Protein AF-A0A3D0FSX8-F1 (afdb_monomer)

Structure (mmCIF, N/CA/C/O backbone):
data_AF-A0A3D0FSX8-F1
#
_entry.id   AF-A0A3D0FSX8-F1
#
loop_
_atom_site.group_PDB
_atom_site.id
_atom_site.type_symbol
_atom_site.label_atom_id
_atom_site.label_alt_id
_atom_site.label_comp_id
_atom_site.label_asym_id
_atom_site.label_entity_id
_atom_site.label_seq_id
_atom_site.pdbx_PDB_ins_code
_atom_site.Cartn_x
_atom_site.Cartn_y
_atom_site.Cartn_z
_atom_site.occupancy
_atom_site.B_iso_or_equiv
_atom_site.auth_seq_id
_atom_site.auth_comp_id
_atom_site.auth_asym_id
_atom_site.auth_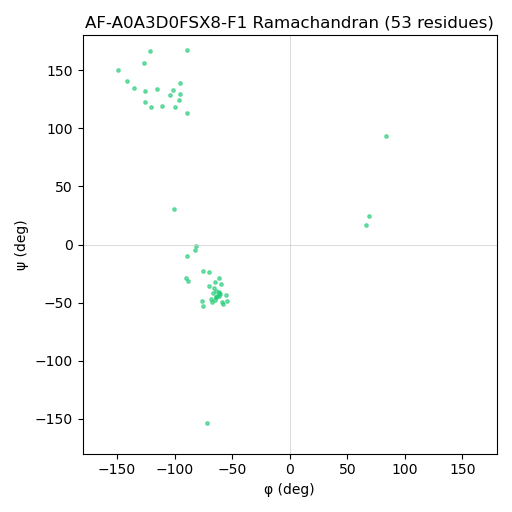atom_id
_atom_site.pdbx_PDB_model_num
ATOM 1 N N . MET A 1 1 ? -5.974 -9.292 10.368 1.00 95.69 1 MET A N 1
ATOM 2 C CA . MET A 1 1 ? -5.545 -10.105 9.210 1.00 95.69 1 MET A CA 1
ATOM 3 C C . MET A 1 1 ? -4.364 -9.420 8.551 1.00 95.69 1 MET A C 1
ATOM 5 O O . MET A 1 1 ? -4.408 -8.198 8.439 1.00 95.69 1 MET A O 1
ATOM 9 N N . THR A 1 2 ? -3.356 -10.178 8.130 1.00 97.44 2 THR A N 1
ATOM 10 C CA . THR A 1 2 ? -2.266 -9.662 7.290 1.00 97.44 2 THR A CA 1
ATOM 11 C C . THR A 1 2 ? -2.605 -9.951 5.835 1.00 97.44 2 THR A C 1
ATOM 13 O O . THR A 1 2 ? -2.980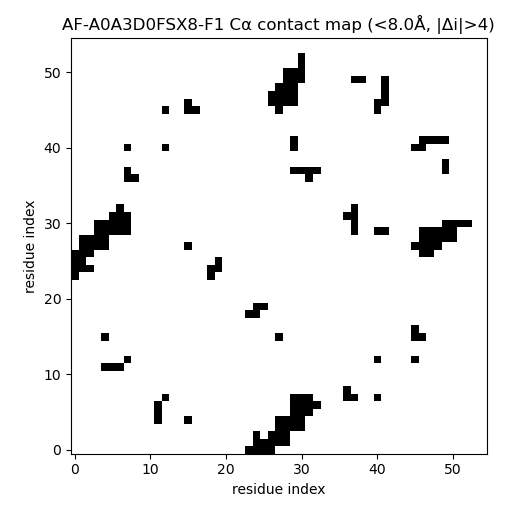 -11.077 5.512 1.00 97.44 2 THR A O 1
ATOM 16 N N . VAL A 1 3 ? -2.533 -8.938 4.975 1.00 98.00 3 VAL A N 1
ATOM 17 C CA . VAL A 1 3 ? -2.814 -9.062 3.540 1.00 98.00 3 VAL A CA 1
ATOM 18 C C . VAL A 1 3 ? -1.624 -8.539 2.755 1.00 98.00 3 VAL A C 1
ATOM 20 O O . VAL A 1 3 ? -1.172 -7.429 3.011 1.00 98.00 3 VAL A O 1
ATOM 23 N N . THR A 1 4 ? -1.166 -9.300 1.768 1.00 97.94 4 THR A N 1
ATOM 24 C CA . THR A 1 4 ? -0.139 -8.848 0.824 1.00 97.94 4 THR A CA 1
ATOM 25 C C . THR A 1 4 ? -0.790 -8.435 -0.491 1.00 97.94 4 THR A C 1
ATOM 27 O O . THR A 1 4 ? -1.627 -9.163 -1.027 1.00 97.94 4 THR A O 1
ATOM 30 N N . ILE A 1 5 ? -0.411 -7.272 -1.017 1.00 97.62 5 ILE A N 1
ATOM 31 C CA . ILE A 1 5 ? -0.840 -6.774 -2.326 1.00 97.62 5 ILE A CA 1
ATOM 32 C C . ILE A 1 5 ? 0.355 -6.777 -3.272 1.00 97.62 5 ILE A C 1
ATOM 34 O O . ILE A 1 5 ? 1.338 -6.077 -3.040 1.00 97.62 5 ILE A O 1
ATOM 38 N N . ILE A 1 6 ? 0.235 -7.541 -4.357 1.00 96.94 6 ILE A N 1
ATOM 39 C CA . ILE A 1 6 ? 1.224 -7.607 -5.435 1.00 96.94 6 ILE A CA 1
ATOM 40 C C . ILE A 1 6 ? 0.737 -6.720 -6.585 1.00 96.94 6 ILE A C 1
ATOM 42 O O . ILE A 1 6 ? -0.328 -6.962 -7.154 1.00 96.94 6 ILE A O 1
ATOM 46 N N . GLY A 1 7 ? 1.517 -5.691 -6.911 1.00 96.75 7 GLY A N 1
ATOM 47 C CA . GLY A 1 7 ? 1.151 -4.606 -7.819 1.00 96.75 7 GLY A CA 1
ATOM 48 C C . GLY A 1 7 ? 0.354 -3.518 -7.099 1.00 96.75 7 GLY A C 1
ATOM 49 O O . GLY A 1 7 ? -0.872 -3.580 -7.024 1.00 96.75 7 GLY A O 1
ATOM 50 N N . ILE A 1 8 ? 1.038 -2.482 -6.611 1.00 95.81 8 ILE A N 1
ATOM 51 C CA . ILE A 1 8 ? 0.490 -1.404 -5.770 1.00 95.81 8 ILE A CA 1
ATOM 52 C C . ILE A 1 8 ? 0.206 -0.131 -6.591 1.00 95.81 8 ILE A C 1
ATOM 54 O O . ILE A 1 8 ? 0.259 0.993 -6.095 1.00 95.81 8 ILE A O 1
ATOM 58 N N . GLY A 1 9 ? -0.130 -0.303 -7.872 1.00 92.25 9 GLY A N 1
ATOM 59 C CA . GLY A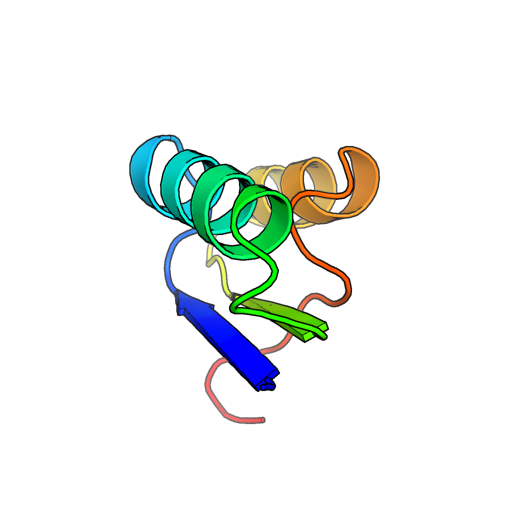 1 9 ? -0.641 0.768 -8.728 1.00 92.25 9 GLY A CA 1
ATOM 60 C C . GLY A 1 9 ? -2.076 1.181 -8.369 1.00 92.25 9 GLY A C 1
ATOM 61 O O . GLY A 1 9 ? -2.551 0.983 -7.253 1.00 92.25 9 GLY A O 1
ATOM 62 N N . LEU A 1 10 ? -2.824 1.710 -9.342 1.00 94.31 10 LEU A N 1
ATOM 63 C CA . LEU A 1 10 ? -4.184 2.225 -9.110 1.00 94.31 10 LEU A CA 1
ATOM 64 C C . LEU A 1 10 ? -5.137 1.191 -8.481 1.00 94.31 10 LEU A C 1
ATOM 66 O O . LEU A 1 10 ? -5.884 1.524 -7.562 1.00 94.31 10 LEU A O 1
ATOM 70 N N . ILE A 1 11 ? -5.107 -0.060 -8.955 1.00 96.38 11 ILE A N 1
ATOM 71 C CA . ILE A 1 11 ? -6.006 -1.120 -8.473 1.00 96.38 11 ILE A CA 1
ATOM 72 C C . ILE A 1 11 ? -5.562 -1.627 -7.099 1.00 96.38 11 ILE A C 1
ATOM 74 O O . ILE A 1 11 ? -6.364 -1.621 -6.166 1.00 96.38 11 ILE A O 1
ATOM 78 N N . GLY A 1 12 ? -4.295 -2.026 -6.954 1.00 96.94 12 GLY A N 1
ATOM 79 C CA . GLY A 1 12 ? -3.770 -2.527 -5.683 1.00 96.94 12 GLY A CA 1
ATOM 80 C C . GLY A 1 12 ? -3.839 -1.486 -4.570 1.00 96.94 12 GLY A C 1
ATOM 81 O O . GLY A 1 12 ? -4.291 -1.793 -3.472 1.00 96.94 12 GLY A O 1
ATOM 82 N N . GLY A 1 13 ? -3.506 -0.229 -4.874 1.00 96.56 13 GLY A N 1
ATOM 83 C CA . GLY A 1 13 ? -3.654 0.888 -3.942 1.00 96.56 13 GLY A CA 1
ATOM 84 C C . GLY A 1 13 ? -5.108 1.117 -3.517 1.00 96.56 13 GLY A C 1
ATOM 85 O O . GLY A 1 13 ? -5.385 1.265 -2.328 1.00 96.56 13 GLY A O 1
ATOM 86 N N . SER A 1 14 ? -6.059 1.074 -4.458 1.00 97.81 14 SER A N 1
ATOM 87 C CA . SER A 1 14 ? -7.491 1.207 -4.134 1.00 97.81 14 SER A CA 1
ATOM 88 C C . SER A 1 14 ? -7.992 0.053 -3.262 1.00 97.81 14 SER A C 1
ATOM 90 O O . SER A 1 14 ? -8.736 0.277 -2.307 1.00 97.81 14 SER A O 1
ATOM 92 N N . ALA A 1 15 ? -7.542 -1.174 -3.538 1.00 98.12 15 ALA A N 1
ATOM 93 C CA . ALA A 1 15 ? -7.856 -2.335 -2.713 1.00 98.12 15 ALA A CA 1
ATOM 94 C C . ALA A 1 15 ? -7.283 -2.197 -1.293 1.00 98.12 15 ALA A C 1
ATOM 96 O O . ALA A 1 15 ? -8.004 -2.439 -0.327 1.00 98.12 15 ALA A O 1
ATOM 97 N N . ALA A 1 16 ? -6.032 -1.746 -1.149 1.00 98.06 16 ALA A N 1
ATOM 98 C CA . ALA A 1 16 ? -5.409 -1.468 0.148 1.00 98.06 16 ALA A CA 1
ATOM 99 C C . ALA A 1 16 ? -6.254 -0.504 0.996 1.00 98.06 16 ALA A C 1
ATOM 101 O O . ALA A 1 16 ? -6.552 -0.780 2.162 1.00 98.06 16 ALA A O 1
ATOM 102 N N . ILE A 1 17 ? -6.692 0.602 0.385 1.00 97.75 17 ILE A N 1
ATOM 103 C CA . ILE A 1 17 ? -7.532 1.611 1.039 1.00 97.75 17 ILE A CA 1
ATOM 104 C C . ILE A 1 17 ? -8.840 0.987 1.530 1.00 9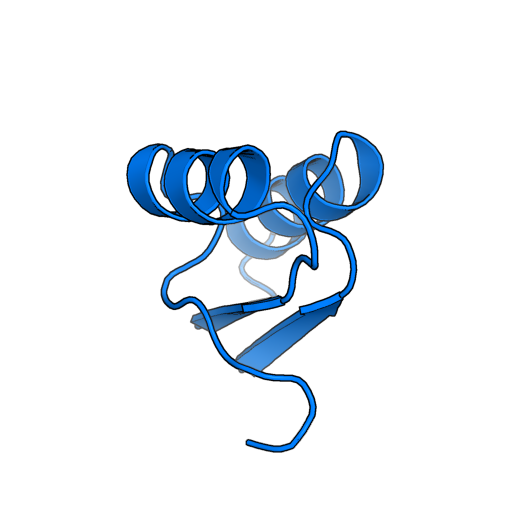7.75 17 ILE A C 1
ATOM 106 O O . ILE A 1 17 ? -9.214 1.172 2.690 1.00 97.75 17 ILE A O 1
ATOM 110 N N . ASP A 1 18 ? -9.535 0.249 0.668 1.00 98.25 18 ASP A N 1
ATOM 111 C CA . ASP A 1 18 ? -10.829 -0.343 1.003 1.00 98.25 18 ASP A CA 1
ATOM 112 C C . ASP A 1 18 ? -10.713 -1.425 2.081 1.00 98.25 18 ASP A C 1
ATOM 114 O O . ASP A 1 18 ? -11.521 -1.453 3.014 1.00 98.25 18 ASP A O 1
ATOM 118 N N . LEU A 1 19 ? -9.690 -2.282 2.005 1.00 98.06 19 LEU A N 1
ATOM 119 C CA . LEU A 1 19 ? -9.425 -3.322 3.003 1.00 98.06 19 LEU A CA 1
ATOM 120 C C . LEU A 1 19 ? -9.148 -2.722 4.385 1.00 98.06 19 LEU A C 1
ATOM 122 O O . LEU A 1 19 ? -9.661 -3.230 5.387 1.00 98.06 19 LEU A O 1
ATOM 126 N N . ARG A 1 20 ? -8.387 -1.622 4.437 1.00 96.69 20 ARG A N 1
ATOM 127 C CA . ARG A 1 20 ? -8.102 -0.884 5.673 1.00 96.69 20 ARG A CA 1
ATOM 128 C C . ARG A 1 20 ? -9.356 -0.207 6.219 1.00 96.69 20 ARG A C 1
ATOM 130 O O . ARG A 1 20 ? -9.704 -0.403 7.379 1.00 96.69 20 ARG A O 1
ATOM 137 N N . LYS A 1 21 ? -10.090 0.532 5.378 1.00 97.88 21 LYS A N 1
ATOM 138 C CA . LYS A 1 21 ? -11.324 1.241 5.772 1.00 97.88 21 LYS A CA 1
ATOM 139 C C . LYS A 1 21 ? -12.408 0.309 6.306 1.00 97.88 21 LYS A C 1
ATOM 141 O O . LYS A 1 21 ? -13.157 0.694 7.196 1.00 97.88 21 LYS A O 1
ATOM 146 N N . ARG A 1 22 ? -12.497 -0.908 5.769 1.00 97.88 22 ARG A N 1
ATOM 147 C CA . ARG A 1 22 ? -13.463 -1.926 6.208 1.00 97.88 22 ARG A CA 1
ATOM 148 C C . ARG A 1 22 ? -13.009 -2.685 7.460 1.00 97.88 22 ARG A C 1
ATOM 150 O O . ARG A 1 22 ? -13.734 -3.564 7.913 1.00 97.88 22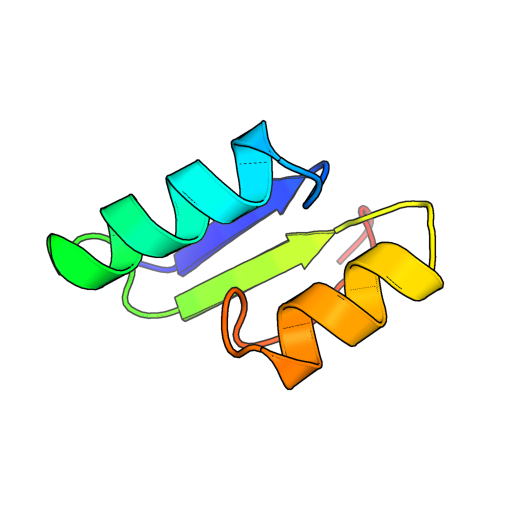 ARG A O 1
ATOM 157 N N . GLY A 1 23 ? -11.825 -2.382 7.999 1.00 97.44 23 GLY A N 1
ATOM 158 C CA . GLY A 1 23 ? -11.249 -3.079 9.151 1.00 97.44 23 GLY A CA 1
ATOM 159 C C . GLY A 1 23 ? -10.888 -4.538 8.866 1.00 97.44 23 GLY A C 1
ATOM 160 O O . GLY A 1 23 ? -10.718 -5.320 9.798 1.00 97.44 23 GLY A O 1
ATOM 161 N N . PHE A 1 24 ? -10.797 -4.928 7.591 1.00 98.00 24 PHE A N 1
ATOM 162 C CA . PHE A 1 24 ? -10.495 -6.304 7.210 1.00 98.00 24 PHE A CA 1
ATOM 163 C C . PHE A 1 24 ? -9.008 -6.605 7.402 1.00 98.00 24 PHE A C 1
ATOM 165 O O . PHE A 1 24 ? -8.644 -7.606 8.022 1.00 98.00 24 PHE A O 1
ATOM 172 N N . ALA A 1 25 ? -8.145 -5.723 6.893 1.00 98.06 25 ALA A N 1
ATOM 173 C CA . ALA A 1 25 ? -6.700 -5.848 7.019 1.00 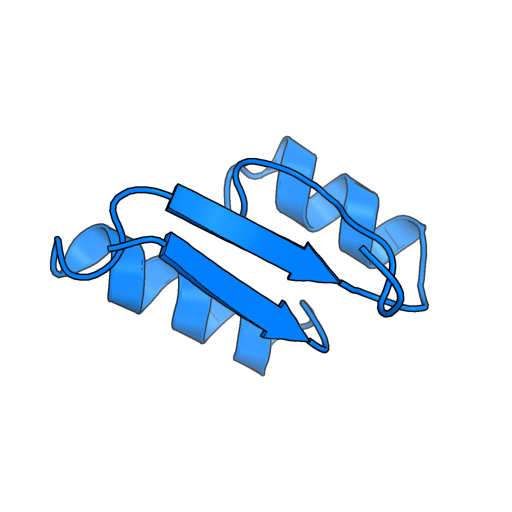98.06 25 ALA A CA 1
ATOM 174 C C . ALA A 1 25 ? -6.193 -5.020 8.206 1.00 98.06 25 ALA A C 1
ATOM 176 O O . ALA A 1 25 ? -6.428 -3.817 8.280 1.00 98.06 25 ALA A O 1
ATOM 177 N N . ALA A 1 26 ? -5.491 -5.689 9.121 1.00 97.25 26 ALA A N 1
ATOM 178 C CA . ALA A 1 26 ? -4.785 -5.059 10.236 1.00 97.25 26 ALA A CA 1
ATOM 179 C C . ALA A 1 26 ? -3.360 -4.659 9.835 1.00 97.25 26 ALA A C 1
ATOM 181 O O . ALA A 1 26 ? -2.844 -3.665 10.329 1.00 97.25 26 ALA A O 1
ATOM 182 N N . THR A 1 27 ? -2.761 -5.430 8.925 1.00 98.06 27 THR A N 1
ATOM 183 C CA . THR A 1 27 ? -1.453 -5.164 8.330 1.00 98.06 27 THR A CA 1
ATOM 184 C C . THR A 1 27 ? -1.554 -5.398 6.832 1.00 98.06 27 THR A C 1
ATOM 186 O O . THR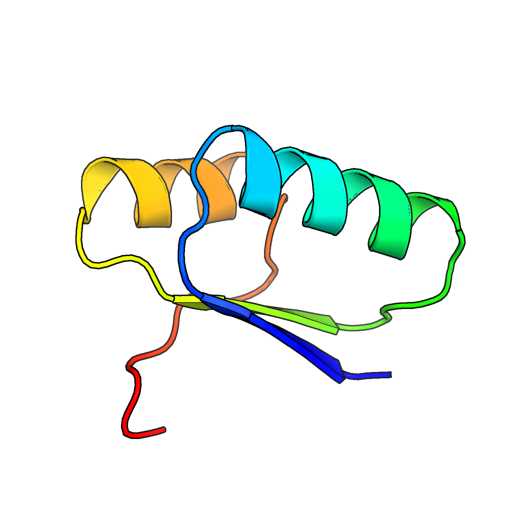 A 1 27 ? -2.145 -6.393 6.399 1.00 98.06 27 THR A O 1
ATOM 189 N N . ILE A 1 28 ? -1.005 -4.481 6.046 1.00 98.56 28 ILE A N 1
ATOM 190 C CA . ILE A 1 28 ? -0.942 -4.570 4.593 1.00 98.56 28 ILE A CA 1
ATOM 191 C C . ILE A 1 28 ? 0.523 -4.548 4.170 1.00 98.56 28 ILE A C 1
ATOM 193 O O . ILE A 1 28 ? 1.214 -3.559 4.391 1.00 98.56 28 ILE A O 1
ATO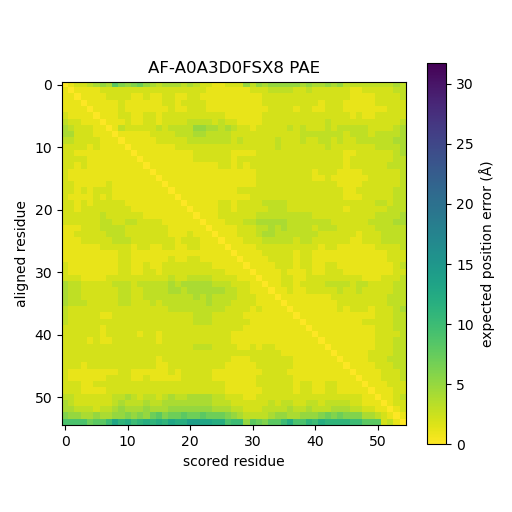M 197 N N . LEU A 1 29 ? 0.971 -5.627 3.537 1.00 98.25 29 LEU A N 1
ATOM 198 C CA . LEU A 1 29 ? 2.288 -5.736 2.918 1.00 98.25 29 LEU A CA 1
ATOM 199 C C . LEU A 1 29 ? 2.169 -5.396 1.431 1.00 98.25 29 LEU A C 1
ATOM 201 O O . LEU A 1 29 ? 1.197 -5.780 0.774 1.00 98.25 29 LEU A O 1
ATOM 205 N N . GLY A 1 30 ? 3.135 -4.660 0.898 1.00 97.56 30 GLY A N 1
ATOM 206 C CA . GLY A 1 30 ? 3.158 -4.236 -0.494 1.00 97.56 30 GLY A CA 1
ATOM 207 C C . GLY A 1 30 ? 4.324 -4.838 -1.261 1.00 97.56 30 GLY A C 1
ATOM 208 O O . GLY A 1 30 ? 5.460 -4.775 -0.808 1.00 97.56 30 GLY A O 1
ATOM 209 N N . ILE A 1 31 ? 4.056 -5.348 -2.460 1.00 97.75 31 ILE A N 1
ATOM 210 C CA . ILE A 1 31 ? 5.084 -5.776 -3.411 1.00 97.75 31 ILE A CA 1
ATOM 211 C C . ILE A 1 31 ? 4.831 -5.057 -4.733 1.00 97.75 31 ILE A C 1
ATOM 213 O O . ILE A 1 31 ? 3.756 -5.188 -5.319 1.00 97.75 31 ILE A O 1
ATOM 217 N N . ASP A 1 32 ? 5.814 -4.311 -5.227 1.00 96.69 32 ASP A N 1
ATOM 218 C CA . ASP A 1 32 ? 5.783 -3.721 -6.565 1.00 96.69 32 ASP A CA 1
ATOM 219 C C . ASP A 1 32 ? 7.174 -3.790 -7.199 1.00 96.69 32 ASP A C 1
ATOM 221 O O . ASP A 1 32 ? 8.185 -3.581 -6.527 1.00 96.69 32 ASP A O 1
ATOM 225 N N . ASN A 1 33 ? 7.228 -4.072 -8.500 1.00 94.94 33 ASN A N 1
ATOM 226 C CA . ASN A 1 33 ? 8.488 -4.096 -9.242 1.00 94.94 33 ASN A CA 1
ATOM 227 C C . ASN A 1 33 ? 9.007 -2.679 -9.527 1.00 94.94 33 ASN A C 1
ATOM 229 O O . ASN A 1 33 ? 10.206 -2.491 -9.746 1.00 94.94 33 ASN A O 1
ATOM 233 N N . ASP A 1 34 ? 8.122 -1.678 -9.528 1.00 95.50 34 ASP A N 1
ATOM 234 C CA . ASP A 1 34 ? 8.495 -0.276 -9.640 1.00 95.50 34 ASP A CA 1
ATOM 235 C C . ASP A 1 34 ? 8.747 0.323 -8.249 1.00 95.50 34 ASP A C 1
ATOM 237 O O . ASP A 1 34 ? 7.839 0.523 -7.436 1.00 95.50 34 ASP A O 1
ATOM 241 N N . LYS A 1 35 ? 10.010 0.676 -7.988 1.00 94.56 35 LYS A N 1
ATOM 242 C CA . LYS A 1 35 ? 10.438 1.281 -6.721 1.00 94.56 35 LYS A CA 1
ATOM 243 C C . LYS A 1 35 ? 9.765 2.623 -6.439 1.00 94.56 35 LYS A C 1
ATOM 245 O O . LYS A 1 35 ? 9.622 2.985 -5.274 1.00 94.56 35 LYS A O 1
ATOM 250 N N . ILE A 1 36 ? 9.386 3.384 -7.466 1.00 95.62 36 ILE A N 1
ATOM 251 C CA . ILE A 1 36 ? 8.690 4.662 -7.291 1.00 95.62 36 ILE A CA 1
ATOM 252 C C . ILE A 1 36 ? 7.291 4.393 -6.739 1.00 95.62 36 ILE A C 1
ATOM 254 O O . ILE A 1 36 ? 6.912 5.002 -5.739 1.00 95.62 36 ILE A O 1
ATOM 258 N N . ASN A 1 37 ? 6.566 3.433 -7.320 1.00 95.00 37 ASN A N 1
ATOM 259 C CA . ASN A 1 37 ? 5.236 3.046 -6.844 1.00 95.00 37 ASN A CA 1
ATOM 260 C C . ASN A 1 37 ? 5.291 2.459 -5.431 1.00 95.00 37 ASN A C 1
ATOM 262 O O . ASN A 1 37 ? 4.511 2.873 -4.575 1.00 95.00 37 ASN A O 1
ATOM 266 N N . ALA A 1 38 ? 6.242 1.559 -5.160 1.00 95.94 38 ALA A N 1
ATOM 267 C CA . ALA A 1 38 ? 6.429 0.966 -3.836 1.00 95.94 38 ALA A CA 1
ATOM 268 C C . ALA A 1 38 ? 6.675 2.033 -2.753 1.00 95.94 38 ALA A C 1
ATOM 270 O O . ALA A 1 38 ? 5.970 2.087 -1.744 1.00 95.94 38 ALA A O 1
ATOM 271 N N . ASN A 1 39 ? 7.625 2.943 -2.989 1.00 96.25 39 ASN A N 1
ATOM 272 C CA . ASN A 1 39 ? 7.935 4.013 -2.039 1.00 96.25 39 ASN A CA 1
ATOM 273 C C . ASN A 1 39 ? 6.776 5.001 -1.872 1.00 96.25 39 ASN A C 1
ATOM 275 O O . ASN A 1 39 ? 6.529 5.474 -0.760 1.00 96.25 39 ASN A O 1
ATOM 279 N N . ALA A 1 40 ? 6.055 5.312 -2.953 1.00 96.44 40 ALA A N 1
ATOM 280 C CA . ALA A 1 40 ? 4.870 6.157 -2.888 1.00 96.44 40 ALA A CA 1
ATOM 281 C C . ALA A 1 40 ? 3.769 5.496 -2.050 1.00 96.44 40 ALA A C 1
ATOM 283 O O . ALA A 1 40 ? 3.201 6.149 -1.178 1.00 96.44 40 ALA A O 1
ATOM 284 N N . ALA A 1 41 ? 3.504 4.203 -2.252 1.00 97.19 41 ALA A N 1
ATOM 285 C CA . ALA A 1 41 ? 2.499 3.464 -1.495 1.00 97.19 41 ALA A CA 1
ATOM 286 C C . ALA A 1 41 ? 2.804 3.428 0.008 1.00 97.19 41 ALA A C 1
ATOM 288 O O . ALA A 1 41 ? 1.898 3.650 0.814 1.00 97.19 41 ALA A O 1
ATOM 289 N N . LEU A 1 42 ? 4.070 3.213 0.377 1.00 97.81 42 LEU A N 1
ATOM 290 C CA . LEU A 1 42 ? 4.513 3.260 1.770 1.00 97.81 42 LEU A CA 1
ATOM 291 C C . LEU A 1 42 ? 4.377 4.676 2.355 1.00 97.81 42 LEU A C 1
ATOM 293 O O . LEU A 1 42 ? 3.792 4.861 3.417 1.00 97.81 42 LEU A O 1
ATOM 297 N N . SER A 1 43 ? 4.849 5.695 1.630 1.00 97.62 43 SER A N 1
ATOM 298 C CA . SER A 1 43 ? 4.817 7.096 2.087 1.00 97.62 43 SER A CA 1
ATOM 299 C C . SER A 1 43 ? 3.394 7.644 2.238 1.00 97.62 43 SER A C 1
ATOM 301 O O . SER A 1 43 ? 3.135 8.477 3.102 1.00 97.62 43 SER A O 1
ATOM 303 N N . LEU A 1 44 ? 2.465 7.178 1.400 1.00 96.75 44 LEU A N 1
ATOM 304 C CA . LEU A 1 44 ? 1.043 7.521 1.461 1.00 96.75 44 LEU A CA 1
ATOM 305 C C . LEU A 1 44 ? 0.266 6.678 2.488 1.00 96.75 44 LEU A C 1
ATOM 307 O O . LEU A 1 44 ? -0.926 6.915 2.685 1.00 96.75 44 LEU A O 1
ATOM 311 N N . GLY A 1 45 ? 0.908 5.696 3.131 1.00 96.62 45 GLY A N 1
ATOM 312 C CA . GLY A 1 45 ? 0.279 4.811 4.112 1.00 96.62 45 GLY A CA 1
ATOM 313 C C . GLY A 1 45 ? -0.750 3.844 3.517 1.00 96.62 45 GLY A C 1
ATOM 314 O O . GLY A 1 45 ? -1.670 3.420 4.221 1.00 96.62 45 GLY A O 1
ATOM 315 N N . LEU A 1 46 ? -0.630 3.519 2.222 1.00 97.31 46 LEU A N 1
ATOM 316 C CA . LEU A 1 46 ? -1.458 2.499 1.563 1.00 97.31 46 LEU A CA 1
ATOM 317 C C . LEU A 1 46 ? -1.089 1.096 2.056 1.00 97.31 46 LEU A C 1
ATOM 319 O O . LEU A 1 46 ? -1.957 0.238 2.218 1.00 97.31 46 LEU A O 1
ATOM 323 N N . VAL A 1 47 ? 0.199 0.892 2.313 1.00 98.19 47 VAL A N 1
ATOM 324 C CA . VAL A 1 47 ? 0.781 -0.327 2.876 1.00 98.19 47 VAL A CA 1
ATOM 325 C C . VAL A 1 47 ? 1.620 0.044 4.096 1.00 98.19 47 VAL A C 1
ATOM 327 O O . VAL A 1 47 ? 2.053 1.189 4.225 1.00 98.19 47 VAL A O 1
ATOM 330 N N . ASP A 1 48 ? 1.821 -0.908 4.996 1.00 98.25 48 ASP A N 1
ATOM 331 C CA . ASP A 1 48 ? 2.610 -0.723 6.218 1.00 98.25 48 ASP A CA 1
ATOM 332 C C . ASP A 1 48 ? 4.088 -1.055 5.994 1.00 98.25 48 ASP A C 1
ATOM 334 O O . ASP A 1 48 ? 4.958 -0.476 6.639 1.00 98.25 48 ASP A O 1
ATOM 338 N N . GLU A 1 49 ? 4.369 -1.961 5.056 1.00 97.88 49 GLU A N 1
ATOM 339 C CA . GLU A 1 49 ? 5.715 -2.423 4.732 1.00 97.88 49 GLU A CA 1
ATOM 340 C C . GLU A 1 49 ? 5.815 -2.795 3.248 1.00 97.88 49 GLU A C 1
ATOM 342 O O . GLU A 1 49 ? 4.825 -3.201 2.631 1.00 97.88 49 GLU A O 1
ATOM 347 N N . ILE A 1 50 ? 7.012 -2.634 2.678 1.00 97.56 50 ILE A N 1
ATOM 348 C CA . ILE A 1 50 ? 7.349 -3.118 1.339 1.00 97.56 50 ILE A CA 1
ATOM 349 C C . ILE A 1 50 ? 8.207 -4.368 1.477 1.00 97.56 50 ILE A C 1
ATOM 351 O O . ILE A 1 50 ? 9.230 -4.329 2.154 1.00 97.56 50 ILE A O 1
ATOM 355 N N . CYS A 1 51 ? 7.804 -5.432 0.791 1.00 95.81 51 CYS A N 1
ATOM 356 C CA . CYS A 1 51 ? 8.465 -6.732 0.809 1.00 95.81 51 CYS A CA 1
ATOM 357 C C . CYS A 1 51 ? 8.897 -7.130 -0.607 1.00 95.81 51 CYS A C 1
ATOM 359 O O . CYS A 1 51 ? 8.460 -6.554 -1.612 1.00 95.81 51 CYS A O 1
ATOM 361 N N . THR A 1 52 ? 9.738 -8.150 -0.685 1.00 94.19 52 THR A N 1
ATOM 362 C CA . THR A 1 52 ? 10.018 -8.888 -1.920 1.00 94.19 52 THR A CA 1
ATOM 363 C C . THR A 1 52 ? 9.038 -10.050 -2.088 1.00 94.19 52 THR A C 1
ATOM 365 O O . THR A 1 52 ? 8.286 -10.374 -1.174 1.00 94.19 52 THR A O 1
ATOM 368 N N . LEU A 1 53 ? 8.990 -10.658 -3.277 1.00 92.00 53 LEU A N 1
ATOM 369 C CA . LEU A 1 53 ? 8.088 -11.788 -3.545 1.00 92.00 53 LEU A CA 1
ATOM 370 C C . LEU A 1 53 ? 8.515 -13.062 -2.807 1.00 92.00 53 LEU A C 1
ATOM 372 O O . LEU A 1 53 ? 7.705 -13.962 -2.599 1.00 92.00 53 LEU A O 1
ATOM 376 N N . GLU A 1 54 ? 9.792 -13.140 -2.462 1.00 89.88 54 GLU A N 1
ATOM 377 C CA . GLU A 1 54 ? 10.437 -14.288 -1.844 1.00 89.88 54 GLU A CA 1
ATOM 378 C C . GLU A 1 54 ? 10.384 -14.281 -0.305 1.00 89.88 54 GLU A C 1
ATOM 380 O O . GLU A 1 54 ? 10.746 -15.288 0.306 1.00 89.88 54 GLU A O 1
ATOM 385 N N . GLU A 1 55 ? 9.949 -13.176 0.305 1.00 76.31 55 GLU A N 1
ATOM 386 C CA . GLU A 1 55 ? 9.704 -13.025 1.751 1.00 76.31 55 GLU A CA 1
ATOM 387 C C . GLU A 1 55 ? 8.282 -13.456 2.140 1.00 76.31 55 GLU A C 1
ATOM 389 O O . GLU A 1 55 ? 8.154 -14.150 3.177 1.00 76.31 55 GLU A O 1
#

Radius of gyration: 9.88 Å; Cα contacts (8 Å, |Δi|>4): 85; chains: 1; bounding box: 24×22×20 Å

pLDDT: mean 96.33, std 3.21, range [76.31, 98.56]

Mean predicted aligned error: 2.04 Å

Solvent-accessible surface area (backbone atoms only — not comparable to full-atom values): 3101 Å² total; per-residue (Å²): 81,81,42,78,38,77,46,49,51,77,65,37,36,49,49,36,47,52,36,43,75,70,66,56,36,75,40,34,39,31,28,46,94,49,65,67,49,41,51,47,32,46,76,71,63,46,22,79,44,79,53,64,96,90,112

Nearest PDB structures (foldseek):
  3ggp-assembly2_D  TM=9.430E-01  e=7.299E-04  Aquifex aeolicus
  2g5c-assembly1_A  TM=9.402E-01  e=1.026E-03  Aquifex aeolicus VF5
  3b1f-assembly1_A-2  TM=9.484E-01  e=3.266E-03  St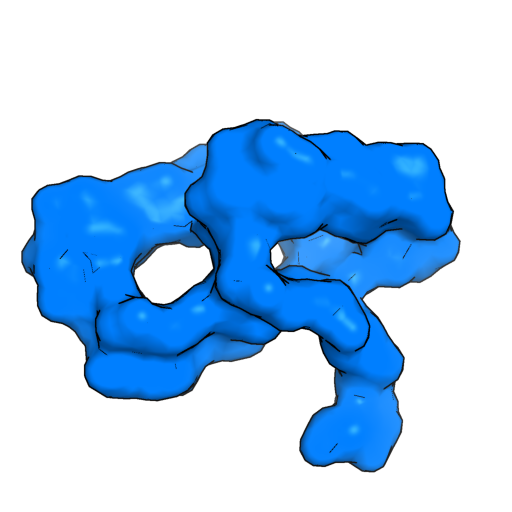reptococcus mutans
  3dzb-assembly1_B  TM=9.230E-01  e=2.663E-03  Streptococcus thermophilus LMG 18311
  4wji-assembly1_A-2  TM=9.318E-01  e=3.266E-03  Sinorhizobium meliloti 1021

Secondary structure (DSSP, 8-state):
-EEEEE--SHHHHHHHHHHHHTT--SEEEEE-S-HHHHHHHHHTTS-SEE--TT-

Sequence (55 aa):
MTVTIIGIGLIGGSAAIDLRKRGFAATILGIDNDKINANAALSLGLVDEICTLEE

Foldseek 3Di:
DEEEFEAQPPVSLVVLVVCVVVVNHPFYEYEYPDPVSQVVCCVVVSGVYYDYPVD